Protein AF-A0A7V3CT34-F1 (afdb_monomer)

Mean predicted aligned error: 11.72 Å

pLDDT: mean 72.94, std 8.12, range [48.59, 88.38]

Structure (mmCIF, N/CA/C/O backbone):
data_AF-A0A7V3CT34-F1
#
_entry.id   AF-A0A7V3CT34-F1
#
loop_
_atom_site.group_PDB
_atom_site.id
_atom_site.type_symbol
_atom_site.label_atom_id
_atom_site.label_alt_id
_atom_site.label_comp_id
_atom_site.label_asym_id
_atom_site.label_entity_id
_atom_site.label_seq_id
_atom_site.pdbx_PDB_ins_code
_atom_site.Cartn_x
_atom_site.Cartn_y
_atom_site.Cartn_z
_atom_site.occupancy
_atom_site.B_iso_or_equiv
_atom_site.auth_seq_id
_atom_site.auth_comp_id
_atom_site.auth_asym_id
_atom_site.auth_atom_id
_atom_site.pdbx_PDB_model_num
ATOM 1 N N . MET A 1 1 ? 3.608 10.809 26.482 1.00 56.72 1 MET A N 1
ATOM 2 C CA . MET A 1 1 ? 3.878 11.108 25.055 1.00 56.72 1 MET A CA 1
ATOM 3 C C . MET A 1 1 ? 2.540 11.276 24.362 1.00 56.72 1 MET A C 1
ATOM 5 O O . MET A 1 1 ? 1.727 10.373 24.499 1.00 56.72 1 MET A O 1
ATOM 9 N N . SER A 1 2 ? 2.306 12.409 23.693 1.00 71.25 2 SER A N 1
ATOM 10 C CA . SER A 1 2 ? 1.092 12.640 22.892 1.00 71.25 2 SER A CA 1
ATOM 11 C C . SER A 1 2 ? 0.928 11.526 21.851 1.00 71.25 2 SER A C 1
ATOM 13 O O . SER A 1 2 ? 1.916 11.124 21.228 1.00 71.25 2 SER A O 1
ATOM 15 N N . ASP A 1 3 ? -0.294 11.027 21.664 1.00 79.50 3 ASP A N 1
ATOM 16 C CA . ASP A 1 3 ? -0.596 9.968 20.691 1.00 79.50 3 ASP A CA 1
ATOM 17 C C . ASP A 1 3 ? -0.201 10.369 19.263 1.00 79.50 3 ASP A C 1
ATOM 19 O O . ASP A 1 3 ? 0.247 9.530 18.481 1.00 79.50 3 ASP A O 1
ATOM 23 N N . ALA A 1 4 ? -0.223 11.672 18.961 1.00 79.88 4 ALA A N 1
ATOM 24 C CA . ALA A 1 4 ? 0.268 12.200 17.695 1.00 79.88 4 ALA A CA 1
ATOM 25 C C . ALA A 1 4 ? 1.767 11.921 17.503 1.00 79.88 4 ALA A C 1
ATOM 27 O O . ALA A 1 4 ? 2.175 11.495 16.428 1.00 79.88 4 ALA A O 1
ATOM 28 N N . PHE A 1 5 ? 2.602 12.095 18.531 1.00 84.00 5 PHE A N 1
ATOM 29 C CA . PHE A 1 5 ? 4.048 11.878 18.404 1.00 84.00 5 PHE A CA 1
ATOM 30 C C . PHE A 1 5 ? 4.393 10.399 18.178 1.00 84.00 5 PHE A C 1
ATOM 32 O O . PHE A 1 5 ? 5.251 10.083 17.355 1.00 84.00 5 PHE A O 1
ATOM 39 N N . LYS A 1 6 ? 3.670 9.481 18.837 1.00 80.81 6 LYS A N 1
ATOM 40 C CA . LYS A 1 6 ? 3.793 8.038 18.575 1.00 80.81 6 LYS A CA 1
ATOM 41 C C . LYS A 1 6 ? 3.409 7.701 17.133 1.00 80.81 6 LYS A C 1
ATOM 43 O O . LYS A 1 6 ? 4.161 6.994 16.470 1.00 80.81 6 LYS A O 1
ATOM 48 N N . ALA A 1 7 ? 2.304 8.260 16.632 1.00 83.12 7 ALA A N 1
ATOM 49 C CA . ALA A 1 7 ? 1.878 8.062 15.248 1.00 83.12 7 ALA A CA 1
ATOM 50 C C . ALA A 1 7 ? 2.935 8.546 14.240 1.00 83.12 7 ALA A C 1
ATOM 52 O O . ALA A 1 7 ? 3.233 7.831 13.288 1.00 83.12 7 ALA A O 1
ATOM 53 N N . HIS A 1 8 ? 3.560 9.707 14.475 1.00 83.75 8 HIS A N 1
ATOM 54 C CA . HIS A 1 8 ? 4.613 10.232 13.595 1.00 83.75 8 HIS A CA 1
ATOM 55 C C . HIS A 1 8 ? 5.868 9.349 13.591 1.00 83.75 8 HIS A C 1
ATOM 57 O O . HIS A 1 8 ? 6.422 9.094 12.524 1.00 83.75 8 HIS A O 1
ATOM 63 N N . ILE A 1 9 ? 6.292 8.833 14.751 1.00 88.38 9 ILE A N 1
ATOM 64 C CA . ILE A 1 9 ? 7.422 7.892 14.832 1.00 88.38 9 ILE A CA 1
ATOM 65 C C . ILE A 1 9 ? 7.106 6.595 14.084 1.00 88.38 9 ILE A C 1
ATOM 67 O O . ILE A 1 9 ? 7.933 6.122 13.305 1.00 88.38 9 ILE A O 1
ATOM 71 N N . SER A 1 10 ? 5.912 6.029 14.281 1.00 81.62 10 SER A N 1
ATOM 72 C CA . SER A 1 10 ? 5.485 4.823 13.564 1.00 81.62 10 SER A CA 1
ATOM 73 C C . SER A 1 10 ? 5.426 5.051 12.053 1.00 81.62 10 SER A C 1
ATOM 75 O O . SER A 1 10 ? 5.877 4.198 11.290 1.00 81.62 10 SER A O 1
ATOM 77 N N . LEU A 1 11 ? 4.932 6.213 11.616 1.00 83.75 11 LEU A N 1
ATOM 78 C CA . LEU A 1 11 ? 4.875 6.585 10.204 1.00 83.75 11 LEU A CA 1
ATOM 79 C C . LEU A 1 11 ? 6.279 6.726 9.600 1.00 83.75 11 LEU A C 1
ATOM 81 O O . LEU A 1 11 ? 6.540 6.228 8.506 1.00 83.75 11 LEU A O 1
ATOM 85 N N . PHE A 1 12 ? 7.197 7.364 10.329 1.00 85.19 12 PHE A N 1
ATOM 86 C CA . PHE A 1 12 ? 8.589 7.505 9.914 1.00 85.19 12 PHE A CA 1
ATOM 87 C C . PHE A 1 12 ? 9.280 6.143 9.799 1.00 85.19 12 PHE A C 1
ATOM 89 O O . PHE A 1 12 ? 9.880 5.845 8.768 1.00 85.19 12 PHE A O 1
ATOM 96 N N . ALA A 1 13 ? 9.132 5.280 10.808 1.00 86.88 13 ALA A N 1
ATOM 97 C CA . ALA A 1 13 ? 9.681 3.927 10.786 1.00 86.88 13 ALA A CA 1
ATOM 98 C C . ALA A 1 13 ? 9.137 3.108 9.603 1.00 86.88 13 ALA A C 1
ATOM 100 O O . ALA A 1 13 ? 9.911 2.462 8.897 1.00 86.88 13 ALA A O 1
ATOM 101 N N . ALA A 1 14 ? 7.829 3.189 9.332 1.00 82.44 14 ALA A N 1
ATOM 102 C CA . ALA A 1 14 ? 7.221 2.542 8.173 1.00 82.44 14 ALA A CA 1
ATOM 103 C C . ALA A 1 14 ? 7.835 3.039 6.855 1.00 82.44 14 ALA A C 1
ATOM 105 O O . ALA A 1 14 ? 8.159 2.229 5.987 1.00 82.44 14 ALA A O 1
ATOM 106 N N . GLN A 1 15 ? 8.066 4.348 6.718 1.00 81.38 15 GLN A N 1
ATOM 107 C CA . GLN A 1 15 ? 8.681 4.903 5.511 1.00 81.38 15 GLN A CA 1
ATOM 108 C C . GLN A 1 15 ? 10.153 4.535 5.346 1.00 81.38 15 GLN A C 1
ATOM 110 O O . GLN A 1 15 ? 10.583 4.283 4.221 1.00 81.38 15 GLN A O 1
ATOM 115 N N . VAL A 1 16 ? 10.915 4.425 6.435 1.00 82.75 16 VAL A N 1
ATOM 116 C CA . VAL A 1 16 ? 12.289 3.904 6.385 1.00 82.75 16 VAL A CA 1
ATOM 117 C C . VAL A 1 16 ? 12.293 2.452 5.904 1.00 82.75 16 VAL A C 1
ATOM 119 O O . VAL A 1 16 ? 13.061 2.106 5.006 1.00 82.75 16 VAL A O 1
ATOM 122 N N . ILE A 1 17 ? 11.394 1.615 6.433 1.00 80.94 17 ILE A N 1
ATOM 123 C CA . ILE A 1 17 ? 11.242 0.220 5.994 1.00 80.94 17 ILE A CA 1
ATOM 124 C C . ILE A 1 17 ? 10.877 0.162 4.506 1.00 80.94 17 ILE A C 1
ATOM 126 O O . ILE A 1 17 ? 11.477 -0.616 3.764 1.00 80.94 17 ILE A O 1
ATOM 130 N N . TYR A 1 18 ? 9.948 1.004 4.043 1.00 74.06 18 TYR A N 1
ATOM 131 C CA . TYR A 1 18 ? 9.598 1.078 2.624 1.00 74.06 18 TYR A CA 1
ATOM 132 C C . TY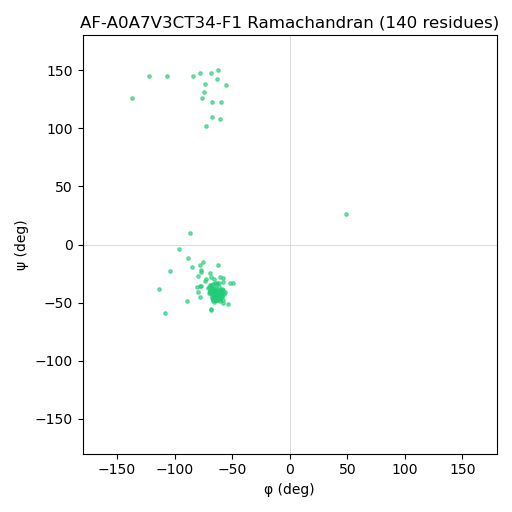R A 1 18 ? 10.779 1.508 1.750 1.00 74.06 18 TYR A C 1
ATOM 134 O O . TYR A 1 18 ? 11.033 0.873 0.727 1.00 74.06 18 TYR A O 1
ATOM 142 N N . ALA A 1 19 ? 11.532 2.537 2.142 1.00 70.94 19 ALA A N 1
ATOM 143 C CA . ALA A 1 19 ? 12.693 3.006 1.386 1.00 70.94 19 ALA A CA 1
ATOM 144 C C . ALA A 1 19 ? 13.772 1.916 1.255 1.00 70.94 19 ALA A C 1
ATOM 146 O O . ALA A 1 19 ? 14.263 1.655 0.153 1.00 70.94 19 ALA A O 1
ATOM 147 N N . LEU A 1 20 ? 14.080 1.222 2.358 1.00 77.25 20 LEU A N 1
ATOM 148 C CA . LEU A 1 20 ? 14.992 0.075 2.362 1.00 77.25 20 LEU A CA 1
ATOM 149 C C . LEU A 1 20 ? 14.473 -1.048 1.462 1.00 77.25 20 LEU A C 1
ATOM 151 O O . LEU A 1 20 ? 15.223 -1.605 0.664 1.00 77.25 20 LEU A O 1
ATOM 155 N N . ASN A 1 21 ? 13.175 -1.345 1.541 1.00 73.81 21 ASN A N 1
ATOM 156 C CA . ASN A 1 21 ? 12.536 -2.373 0.733 1.00 73.81 21 ASN A CA 1
ATOM 157 C C . ASN A 1 21 ? 12.639 -2.085 -0.772 1.00 73.81 21 ASN A C 1
ATOM 159 O O . ASN A 1 21 ? 12.918 -3.009 -1.533 1.00 73.81 21 ASN A O 1
ATOM 163 N N . TYR A 1 22 ? 12.465 -0.830 -1.201 1.00 66.69 22 TYR A N 1
ATOM 164 C CA . TYR A 1 22 ? 12.654 -0.432 -2.600 1.00 66.69 22 TYR A CA 1
ATOM 165 C C . TYR A 1 22 ? 14.103 -0.597 -3.061 1.00 66.69 22 TYR A C 1
ATOM 167 O O . TYR A 1 22 ? 14.327 -1.102 -4.160 1.00 66.69 22 TYR A O 1
ATOM 175 N N . SER A 1 23 ? 15.079 -0.205 -2.237 1.00 67.44 23 SER A N 1
ATOM 176 C CA . SER A 1 23 ? 16.499 -0.323 -2.590 1.00 67.44 23 SER A CA 1
ATOM 177 C C . SER A 1 23 ? 16.932 -1.791 -2.691 1.00 67.44 23 SER A C 1
ATOM 179 O O . SER A 1 23 ? 17.476 -2.204 -3.708 1.00 67.44 23 SER A O 1
ATOM 181 N N . ILE A 1 24 ? 16.574 -2.609 -1.695 1.00 69.81 24 ILE A N 1
ATOM 182 C CA . ILE A 1 24 ? 16.880 -4.047 -1.660 1.00 69.81 24 ILE A CA 1
ATOM 183 C C . ILE A 1 24 ? 16.172 -4.793 -2.800 1.00 69.81 24 ILE A C 1
ATOM 185 O O . ILE A 1 24 ? 16.769 -5.639 -3.461 1.00 69.81 24 ILE A O 1
ATOM 189 N N . ALA A 1 25 ? 14.899 -4.480 -3.069 1.00 65.56 25 ALA A N 1
ATOM 190 C CA . ALA A 1 25 ? 14.160 -5.102 -4.169 1.00 65.56 25 ALA A CA 1
ATOM 191 C C . ALA A 1 25 ? 14.751 -4.755 -5.542 1.00 65.56 25 ALA A C 1
ATOM 193 O O . ALA A 1 25 ? 14.701 -5.589 -6.446 1.00 65.56 25 ALA A O 1
ATOM 194 N N . LYS A 1 26 ? 15.303 -3.543 -5.690 1.00 63.12 26 LYS A N 1
ATOM 195 C CA . LYS A 1 26 ? 15.972 -3.103 -6.915 1.00 63.12 26 LYS A CA 1
ATOM 196 C C . LYS A 1 26 ? 17.291 -3.845 -7.142 1.00 63.12 26 LYS A C 1
ATOM 198 O O . LYS A 1 26 ? 17.542 -4.226 -8.276 1.00 63.12 26 LYS A O 1
ATOM 203 N N . ASP A 1 27 ? 18.071 -4.098 -6.094 1.00 64.31 27 ASP A N 1
ATOM 204 C CA . ASP A 1 27 ? 19.331 -4.853 -6.205 1.00 64.31 27 ASP A CA 1
ATOM 205 C C . ASP A 1 27 ? 19.099 -6.359 -6.436 1.00 64.31 27 ASP A C 1
ATO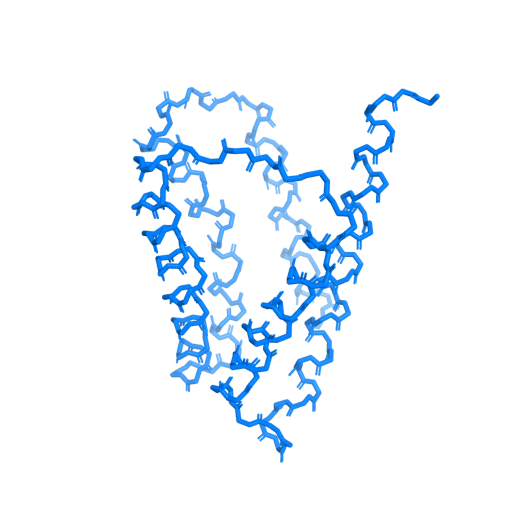M 207 O O . ASP A 1 27 ? 19.887 -7.024 -7.105 1.00 64.31 27 ASP A O 1
ATOM 211 N N . LEU A 1 28 ? 17.990 -6.910 -5.927 1.00 61.78 28 LEU A N 1
ATOM 212 C CA . LEU A 1 28 ? 17.634 -8.328 -6.092 1.00 61.78 28 LEU A CA 1
ATOM 213 C C . LEU A 1 28 ? 17.055 -8.676 -7.479 1.00 61.78 28 LEU A C 1
ATOM 215 O O . LEU A 1 28 ? 17.092 -9.846 -7.879 1.00 61.78 28 LEU A O 1
ATOM 219 N N . MET A 1 29 ? 16.514 -7.701 -8.219 1.00 58.03 29 MET A N 1
ATOM 220 C CA . MET A 1 29 ? 15.939 -7.908 -9.557 1.00 58.03 29 MET A CA 1
ATOM 221 C C . MET A 1 29 ? 16.831 -7.341 -10.676 1.00 58.03 29 MET A C 1
ATOM 223 O O . MET A 1 29 ? 17.393 -6.265 -10.519 1.00 58.03 29 MET A O 1
ATOM 227 N N . PRO A 1 30 ? 16.902 -7.978 -11.863 1.00 53.75 30 PRO A N 1
ATOM 228 C CA . PRO A 1 30 ? 16.269 -9.242 -12.249 1.00 53.75 30 PRO A CA 1
ATOM 229 C C . PRO A 1 30 ? 17.196 -10.459 -12.097 1.00 53.75 30 PRO A C 1
ATOM 231 O O . PRO A 1 30 ? 16.774 -11.578 -12.365 1.00 53.75 30 PRO A O 1
ATOM 234 N N . PHE A 1 31 ? 18.459 -10.256 -11.719 1.00 55.97 31 PHE A N 1
ATOM 235 C CA . PHE A 1 31 ? 19.489 -11.284 -11.869 1.00 55.97 31 PHE A CA 1
ATOM 236 C C . PHE A 1 31 ? 19.433 -12.393 -10.809 1.00 55.97 31 PHE A C 1
ATOM 238 O O . PHE A 1 31 ? 19.950 -13.473 -11.067 1.00 55.97 31 PHE A O 1
ATOM 245 N N . HIS A 1 32 ? 18.849 -12.142 -9.627 1.00 57.22 32 HIS A N 1
ATOM 246 C CA . HIS A 1 32 ? 18.907 -13.082 -8.494 1.00 57.22 32 HIS A CA 1
ATOM 247 C C . HIS A 1 32 ? 17.535 -13.671 -8.133 1.00 57.22 32 HIS A C 1
ATOM 249 O O . HIS A 1 32 ? 17.444 -14.854 -7.813 1.00 57.22 32 HIS A O 1
ATOM 255 N N . ILE A 1 33 ? 16.454 -12.880 -8.197 1.00 62.81 33 ILE A N 1
ATOM 256 C CA . ILE A 1 33 ? 15.091 -13.338 -7.885 1.00 62.81 33 ILE A CA 1
ATOM 257 C C . ILE A 1 33 ? 14.110 -12.788 -8.924 1.00 62.81 33 ILE A C 1
ATOM 259 O O . ILE A 1 33 ? 14.019 -11.581 -9.146 1.00 62.81 33 ILE A O 1
ATOM 263 N N . GLY A 1 34 ? 13.339 -13.683 -9.550 1.00 66.81 34 GLY A N 1
ATOM 264 C CA . GLY A 1 34 ? 12.295 -13.297 -10.495 1.00 66.81 34 GLY A CA 1
ATOM 265 C C . GLY A 1 34 ? 11.196 -12.454 -9.826 1.00 66.81 34 GLY A C 1
ATOM 266 O O . GLY A 1 34 ? 10.887 -12.665 -8.652 1.00 66.81 34 GLY A O 1
ATOM 267 N N . PRO A 1 35 ? 10.526 -11.543 -10.551 1.00 63.88 35 PRO A N 1
ATOM 268 C CA . PRO A 1 35 ? 9.567 -10.626 -9.941 1.00 63.88 35 PRO A CA 1
ATOM 269 C C . PRO A 1 35 ? 8.427 -11.325 -9.182 1.00 63.88 35 PRO A C 1
ATOM 271 O O . PRO A 1 35 ? 8.112 -10.976 -8.046 1.00 63.88 35 PRO A O 1
ATOM 274 N N . LEU A 1 36 ? 7.867 -12.391 -9.759 1.00 66.50 36 LEU A N 1
ATOM 275 C CA . LEU A 1 36 ? 6.834 -13.204 -9.106 1.00 66.50 36 LEU A CA 1
ATOM 276 C C . LEU A 1 36 ? 7.343 -13.914 -7.842 1.00 66.50 36 LEU A C 1
ATOM 278 O O . LEU A 1 36 ? 6.595 -14.033 -6.874 1.00 66.50 36 LEU A O 1
ATOM 282 N N . ALA A 1 37 ? 8.611 -14.333 -7.818 1.00 71.12 37 ALA A N 1
ATOM 283 C CA . ALA A 1 37 ? 9.210 -14.953 -6.640 1.00 71.12 37 ALA A CA 1
ATOM 284 C C . ALA A 1 37 ? 9.373 -13.939 -5.494 1.00 71.12 37 ALA A C 1
ATOM 286 O O . ALA A 1 37 ? 9.132 -14.288 -4.340 1.00 71.12 37 ALA A O 1
ATOM 287 N N . LEU A 1 38 ? 9.667 -12.667 -5.795 1.00 72.12 38 LEU A N 1
ATOM 288 C CA . LEU A 1 38 ? 9.699 -11.612 -4.777 1.00 72.12 38 LEU A CA 1
ATOM 289 C C . LEU A 1 38 ? 8.301 -11.320 -4.205 1.00 72.12 38 LEU A C 1
ATOM 291 O O . LEU A 1 38 ? 8.159 -11.132 -2.997 1.00 72.12 38 LEU A O 1
ATOM 295 N N . VAL A 1 39 ? 7.259 -11.305 -5.046 1.00 72.44 39 VAL A N 1
ATOM 296 C CA . VAL A 1 39 ? 5.865 -11.174 -4.574 1.00 72.44 39 VAL A CA 1
ATOM 297 C C . VAL A 1 39 ? 5.504 -12.331 -3.657 1.00 72.44 39 VAL A C 1
ATOM 299 O O . VAL A 1 39 ? 4.969 -12.106 -2.574 1.00 72.44 39 VAL A O 1
ATOM 302 N N . TYR A 1 40 ? 5.835 -13.554 -4.071 1.00 77.56 40 TYR A N 1
ATOM 303 C CA . TYR A 1 40 ? 5.556 -14.751 -3.294 1.00 77.56 40 TYR A CA 1
ATOM 304 C C . TYR A 1 40 ? 6.257 -14.712 -1.933 1.00 77.56 40 TYR A C 1
ATOM 306 O O . TYR A 1 40 ? 5.605 -14.930 -0.916 1.00 77.56 40 TYR A O 1
ATOM 314 N N . LEU A 1 41 ? 7.544 -14.339 -1.901 1.00 78.56 41 LEU A N 1
ATOM 315 C CA . LEU A 1 41 ? 8.325 -14.177 -0.670 1.00 78.56 41 LEU A CA 1
ATOM 316 C C . LEU A 1 41 ? 7.717 -13.122 0.268 1.00 78.56 41 LEU A C 1
ATOM 318 O O . LEU A 1 41 ? 7.693 -13.311 1.482 1.00 78.56 41 LEU A O 1
ATOM 322 N N . ARG A 1 42 ? 7.199 -12.013 -0.277 1.00 77.44 42 ARG A N 1
ATOM 323 C CA . ARG A 1 42 ? 6.528 -10.981 0.530 1.00 77.44 42 ARG A CA 1
ATOM 324 C C . ARG A 1 42 ? 5.218 -11.476 1.127 1.00 77.44 42 ARG A C 1
ATOM 326 O O . ARG A 1 42 ? 4.977 -11.234 2.304 1.00 77.44 42 ARG A O 1
ATOM 333 N N . ILE A 1 43 ? 4.378 -12.145 0.336 1.00 79.94 43 ILE A N 1
ATOM 334 C CA . ILE A 1 43 ? 3.075 -12.639 0.806 1.00 79.94 43 ILE A CA 1
ATOM 335 C C . ILE A 1 43 ? 3.276 -13.739 1.855 1.00 79.94 43 ILE A C 1
ATOM 337 O O . ILE A 1 43 ? 2.636 -13.702 2.905 1.00 79.94 43 ILE A O 1
ATOM 341 N N . SER A 1 44 ? 4.194 -14.679 1.615 1.00 82.62 44 SER A N 1
ATOM 342 C CA . SER A 1 44 ? 4.495 -15.757 2.561 1.00 82.62 44 SER A CA 1
ATOM 343 C C . SER A 1 44 ? 5.189 -15.244 3.824 1.00 82.62 44 SER A C 1
ATOM 345 O O . SER A 1 44 ? 4.810 -15.632 4.927 1.00 82.62 44 SER A O 1
ATOM 347 N N . GLY A 1 45 ? 6.139 -14.313 3.688 1.00 84.12 45 GLY A N 1
ATOM 348 C CA . GLY A 1 45 ? 6.808 -13.665 4.815 1.00 84.12 45 GLY A CA 1
ATOM 349 C C . GLY A 1 45 ? 5.845 -12.849 5.677 1.00 84.12 45 GLY A C 1
ATOM 350 O O . GLY A 1 45 ? 5.868 -12.971 6.900 1.00 84.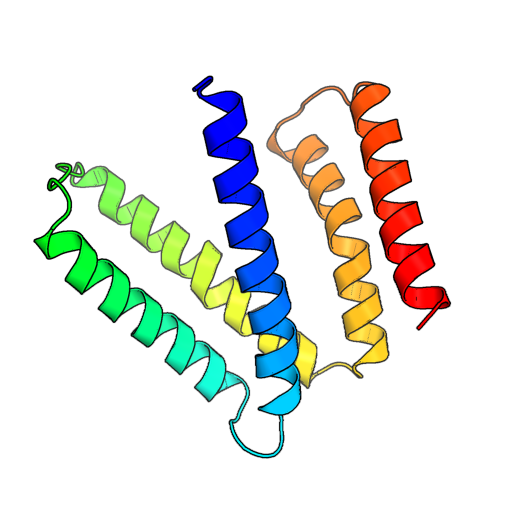12 45 GLY A O 1
ATOM 351 N N . ALA A 1 46 ? 4.944 -12.078 5.057 1.00 82.00 46 ALA A N 1
ATOM 352 C CA . ALA A 1 46 ? 3.887 -11.373 5.777 1.00 82.00 46 ALA A CA 1
ATOM 353 C C . ALA A 1 46 ? 2.955 -12.359 6.493 1.00 82.00 46 ALA A C 1
ATOM 355 O O . ALA A 1 46 ? 2.663 -12.165 7.669 1.00 82.00 46 ALA A O 1
ATOM 356 N N . CYS A 1 47 ? 2.537 -13.439 5.826 1.00 84.38 47 CYS A N 1
ATOM 357 C CA . CYS A 1 47 ? 1.701 -14.475 6.431 1.00 84.38 47 CYS A CA 1
ATOM 358 C C . CYS A 1 47 ? 2.365 -15.091 7.672 1.00 84.38 47 CYS A C 1
ATOM 360 O O . CYS A 1 47 ? 1.734 -15.143 8.723 1.00 84.38 47 CYS A O 1
ATOM 362 N N . LEU A 1 48 ? 3.645 -15.468 7.587 1.00 86.25 48 LEU A N 1
ATOM 363 C CA . LEU A 1 48 ? 4.405 -16.005 8.721 1.00 86.25 48 LEU A CA 1
ATOM 364 C C . LEU A 1 48 ? 4.532 -14.997 9.866 1.00 86.25 48 LEU A C 1
ATOM 366 O O . LEU A 1 48 ? 4.279 -15.347 11.016 1.00 86.25 48 LEU A O 1
ATOM 370 N N . LEU A 1 49 ? 4.886 -13.745 9.565 1.00 84.25 49 LEU A N 1
ATOM 371 C CA . LEU A 1 49 ? 5.015 -12.697 10.579 1.00 84.25 49 LEU A CA 1
ATOM 372 C C . LEU A 1 49 ? 3.686 -12.423 11.284 1.00 84.25 49 LEU A C 1
ATOM 374 O O . LEU A 1 49 ? 3.658 -12.374 12.510 1.00 84.25 49 LEU A O 1
ATOM 378 N N . PHE A 1 50 ? 2.588 -12.284 10.535 1.00 82.19 50 PHE A N 1
ATOM 379 C CA . PHE A 1 50 ? 1.258 -12.080 11.112 1.00 82.19 50 PHE A CA 1
ATOM 380 C C . PHE A 1 50 ? 0.767 -13.305 11.883 1.00 82.19 50 PHE A C 1
ATOM 382 O O . PHE A 1 50 ? 0.118 -13.142 12.914 1.00 82.19 50 PHE A O 1
ATOM 389 N N . TRP A 1 51 ? 1.108 -14.518 11.444 1.00 83.56 51 TRP A N 1
ATOM 390 C CA . TRP A 1 51 ? 0.804 -15.739 12.187 1.00 83.56 51 TRP A CA 1
ATOM 391 C C . TRP A 1 51 ? 1.539 -15.762 13.527 1.00 83.56 51 TRP A C 1
ATOM 393 O O . TRP A 1 51 ? 0.917 -15.996 14.561 1.00 83.56 51 TRP A O 1
ATOM 403 N N . ILE A 1 52 ? 2.843 -15.471 13.533 1.00 84.81 52 ILE A N 1
ATOM 404 C CA . ILE A 1 52 ? 3.641 -15.392 14.763 1.00 84.81 52 ILE A CA 1
ATOM 405 C C . ILE A 1 52 ? 3.093 -14.285 15.665 1.00 84.81 52 ILE A C 1
ATOM 407 O O . ILE A 1 52 ? 2.860 -14.527 16.846 1.00 84.81 52 ILE A O 1
ATOM 411 N N . LEU A 1 53 ? 2.810 -13.095 15.121 1.00 83.81 53 LEU A N 1
ATOM 412 C CA . LEU A 1 53 ? 2.205 -12.007 15.890 1.00 83.81 53 LEU A CA 1
ATOM 413 C C . LEU A 1 53 ? 0.855 -12.410 16.479 1.00 83.81 53 LEU A C 1
ATOM 415 O O . LEU A 1 53 ? 0.577 -12.052 17.616 1.00 83.81 53 LEU A O 1
ATOM 419 N N . SER A 1 54 ? 0.039 -13.181 15.758 1.00 80.75 54 SER A N 1
ATOM 420 C CA . SER A 1 54 ? -1.251 -13.672 16.253 1.00 80.75 54 SER A CA 1
ATOM 421 C C . SER A 1 54 ? -1.129 -14.578 17.484 1.00 80.75 54 SER A C 1
ATOM 423 O O . SER A 1 54 ? -2.137 -14.784 18.162 1.00 80.75 54 SER A O 1
ATOM 425 N N . LEU A 1 55 ? 0.053 -15.127 17.782 1.00 80.25 55 LEU A N 1
ATOM 426 C CA . LEU A 1 55 ? 0.297 -15.894 19.008 1.00 80.25 55 LEU A CA 1
ATOM 427 C C . LEU A 1 55 ? 0.528 -14.989 20.228 1.00 80.25 55 LEU A C 1
ATO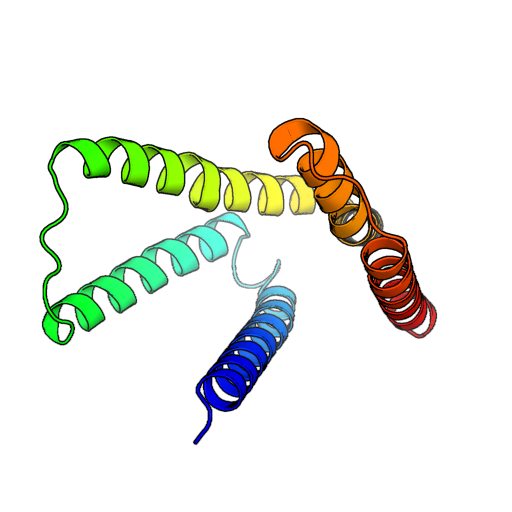M 429 O O . LEU A 1 55 ? 0.241 -15.399 21.349 1.00 80.25 55 LEU A O 1
ATOM 433 N N . PHE A 1 56 ? 1.023 -13.766 20.015 1.00 80.88 56 PHE A N 1
ATOM 434 C CA . PHE A 1 56 ? 1.325 -12.791 21.073 1.00 80.88 56 PHE A CA 1
ATOM 435 C C . PHE A 1 56 ? 0.286 -11.665 21.170 1.00 80.88 56 PHE A C 1
ATOM 437 O O . PHE A 1 56 ? 0.153 -11.024 22.212 1.00 80.88 56 PHE A O 1
ATOM 444 N N . ALA A 1 57 ? -0.451 -11.407 20.091 1.00 74.12 57 ALA A N 1
ATOM 445 C CA . ALA A 1 57 ? -1.484 -10.390 20.019 1.00 74.12 57 ALA A CA 1
ATOM 446 C C . ALA A 1 57 ? -2.813 -10.917 20.572 1.00 74.12 57 ALA A C 1
ATOM 448 O O . ALA A 1 57 ? -3.179 -12.081 20.397 1.00 74.12 57 ALA A O 1
ATOM 449 N N . ARG A 1 58 ? -3.567 -10.030 21.229 1.00 64.06 58 ARG A N 1
ATOM 450 C CA . ARG A 1 58 ? -4.909 -10.341 21.726 1.00 64.06 58 ARG A CA 1
ATOM 451 C C . ARG A 1 58 ? -5.783 -10.725 20.530 1.00 64.06 58 ARG A C 1
ATOM 453 O O . ARG A 1 58 ? -5.908 -9.939 19.595 1.00 64.06 58 ARG A O 1
ATOM 460 N N . LYS A 1 59 ? -6.370 -11.926 20.551 1.00 60.78 59 LYS A N 1
ATOM 461 C CA . LYS A 1 59 ? -7.337 -12.348 19.531 1.00 60.78 59 LYS A CA 1
ATOM 462 C C . LYS A 1 59 ? -8.520 -11.388 19.559 1.00 60.78 59 LYS A C 1
ATOM 464 O O . LYS A 1 59 ? -9.320 -11.432 20.491 1.00 60.78 59 LYS A O 1
ATOM 469 N N . GLU A 1 60 ? -8.625 -10.541 18.546 1.00 65.50 60 GLU A N 1
ATOM 470 C CA . GLU A 1 60 ? -9.877 -9.857 18.265 1.00 65.50 60 GLU A CA 1
ATOM 471 C C . GLU A 1 60 ? -10.823 -10.851 17.595 1.00 65.50 60 GLU A C 1
ATOM 473 O O . GLU A 1 60 ? -10.461 -11.530 16.630 1.00 65.50 60 GLU A O 1
ATOM 478 N N . SER A 1 61 ? -12.023 -10.994 18.154 1.00 60.78 61 SER A N 1
ATOM 479 C CA . SER A 1 61 ? -13.073 -11.809 17.557 1.00 60.78 61 SER A CA 1
ATOM 480 C C . SER A 1 61 ? -13.614 -11.077 16.335 1.00 60.78 61 SER A C 1
ATOM 482 O O . SER A 1 61 ? -14.384 -10.128 16.466 1.00 60.78 61 SER A O 1
ATOM 484 N N . LEU A 1 62 ? -13.188 -11.511 15.154 1.00 65.12 62 LEU A N 1
ATOM 485 C CA . LEU A 1 62 ? -13.764 -11.066 13.892 1.00 65.12 62 LEU A CA 1
ATOM 486 C C . LEU A 1 62 ? -15.121 -11.739 13.703 1.00 65.12 62 LEU A C 1
ATOM 488 O O . LEU A 1 62 ? -15.237 -12.958 13.853 1.00 65.12 62 LEU A O 1
ATOM 492 N N . ASP A 1 63 ? -16.134 -10.948 13.365 1.00 75.88 63 ASP A N 1
ATOM 493 C CA . ASP A 1 63 ? -17.446 -11.481 13.029 1.00 75.88 63 ASP A CA 1
ATOM 494 C C . ASP A 1 63 ? -17.374 -12.258 11.702 1.00 75.88 63 ASP A C 1
ATOM 496 O O . ASP A 1 63 ? -16.597 -11.934 10.796 1.00 75.88 63 ASP A O 1
ATOM 500 N N . VAL A 1 64 ? -18.193 -13.299 11.563 1.00 71.25 64 VAL A N 1
ATOM 501 C CA . VAL A 1 64 ? -18.154 -14.226 10.417 1.00 71.25 64 VAL A CA 1
ATOM 502 C C . VAL A 1 64 ? -18.421 -13.482 9.097 1.00 71.25 64 VAL A C 1
ATOM 504 O O . VAL A 1 64 ? -17.905 -13.853 8.041 1.00 71.25 64 VAL A O 1
ATOM 507 N N . GLY A 1 65 ? -19.172 -12.376 9.161 1.00 71.69 65 GLY A N 1
ATOM 508 C CA . GLY A 1 65 ? -19.432 -11.483 8.030 1.00 71.69 65 GLY A CA 1
ATOM 509 C C . GLY A 1 65 ? -18.215 -10.682 7.544 1.00 71.69 65 GLY A C 1
ATOM 510 O O . GLY A 1 65 ? -18.154 -10.321 6.363 1.00 71.69 65 GLY A O 1
ATOM 511 N N . ASP A 1 66 ? -17.218 -10.442 8.397 1.00 76.81 66 ASP A N 1
ATOM 512 C CA . ASP A 1 66 ? -16.033 -9.657 8.039 1.00 76.81 66 ASP A CA 1
ATOM 513 C C . ASP A 1 66 ? -14.954 -10.493 7.346 1.00 76.81 66 ASP A C 1
ATOM 515 O O . ASP A 1 66 ? -14.177 -9.950 6.557 1.00 76.81 66 ASP A O 1
ATOM 519 N N . PHE A 1 67 ? -14.985 -11.822 7.489 1.00 79.56 67 PHE A N 1
ATOM 520 C CA . PHE A 1 67 ? -14.101 -12.722 6.740 1.00 79.56 67 PHE A CA 1
ATOM 521 C C . PHE A 1 67 ? -14.248 -12.561 5.225 1.00 79.56 67 PHE A C 1
ATOM 523 O O . PHE A 1 67 ? -13.251 -12.551 4.500 1.00 79.56 67 PHE A O 1
ATOM 530 N N . LYS A 1 68 ? -15.476 -12.365 4.725 1.00 82.56 68 LYS A N 1
ATOM 531 C CA . LYS A 1 68 ? -15.709 -12.142 3.289 1.00 82.56 68 LYS A CA 1
ATOM 532 C C . LYS A 1 68 ? -15.098 -10.819 2.821 1.00 82.56 68 LYS A C 1
ATOM 534 O O . LYS A 1 68 ? -14.488 -10.772 1.755 1.00 82.56 68 LYS A O 1
ATOM 539 N N . LYS A 1 69 ? -15.224 -9.752 3.618 1.00 81.25 69 LYS A N 1
ATOM 540 C CA . LYS A 1 69 ? -14.623 -8.445 3.306 1.00 81.25 69 LYS A CA 1
ATOM 541 C C . LYS A 1 69 ? -13.097 -8.513 3.359 1.00 81.25 69 LYS A C 1
ATOM 543 O O . LYS A 1 69 ? -12.447 -8.008 2.450 1.00 81.25 69 LYS A O 1
ATOM 548 N N . MET A 1 70 ? -12.531 -9.189 4.361 1.00 81.00 70 MET A N 1
ATOM 549 C CA . MET A 1 70 ? -11.088 -9.418 4.467 1.00 81.00 70 MET A CA 1
ATOM 550 C C . MET A 1 70 ? -10.548 -10.215 3.281 1.00 81.00 70 MET A C 1
ATOM 552 O O . MET A 1 70 ? -9.510 -9.850 2.739 1.00 81.00 70 MET A O 1
ATOM 556 N N . ALA A 1 71 ? -11.262 -11.249 2.826 1.00 82.38 71 ALA A N 1
ATOM 557 C CA . ALA A 1 71 ? -10.871 -12.010 1.643 1.00 82.38 71 ALA A CA 1
ATOM 558 C C . ALA A 1 71 ? -10.856 -11.132 0.380 1.00 82.38 71 ALA A C 1
ATOM 560 O O . ALA A 1 71 ? -9.885 -11.152 -0.375 1.00 82.38 71 ALA A O 1
ATOM 561 N N . ILE A 1 72 ? -11.888 -10.303 0.179 1.00 84.44 72 ILE A N 1
ATOM 562 C CA . ILE A 1 72 ? -11.944 -9.355 -0.945 1.00 84.44 72 ILE A CA 1
ATOM 563 C C . ILE A 1 72 ? -10.787 -8.346 -0.859 1.00 84.44 72 ILE A C 1
ATOM 565 O O . ILE A 1 72 ? -10.107 -8.112 -1.857 1.00 84.44 72 ILE A O 1
ATOM 569 N N . LEU A 1 73 ? -10.516 -7.790 0.325 1.00 82.31 73 LEU A N 1
ATOM 570 C CA . LEU A 1 73 ? -9.407 -6.855 0.544 1.00 82.31 73 LEU A CA 1
ATOM 571 C C . LEU A 1 73 ? -8.038 -7.509 0.322 1.00 82.31 73 LEU A C 1
ATOM 573 O O . LEU A 1 73 ? -7.161 -6.888 -0.271 1.00 82.31 73 LEU A O 1
ATOM 577 N N . ALA A 1 74 ? -7.849 -8.760 0.736 1.00 79.81 74 ALA A N 1
ATOM 578 C CA . ALA A 1 74 ? -6.607 -9.491 0.506 1.00 79.81 74 ALA A CA 1
ATOM 579 C C . ALA A 1 74 ? -6.372 -9.741 -0.993 1.00 79.81 74 ALA A C 1
ATOM 581 O O . ALA A 1 74 ? -5.269 -9.517 -1.498 1.00 79.81 74 ALA A O 1
ATOM 582 N N . VAL A 1 75 ? -7.415 -10.145 -1.726 1.00 80.44 75 VAL A N 1
ATOM 583 C CA . VAL A 1 75 ? -7.320 -10.404 -3.168 1.00 80.44 75 VAL A CA 1
ATOM 584 C C . VAL A 1 75 ? -7.087 -9.107 -3.941 1.00 80.44 75 VAL A C 1
ATOM 586 O O . VAL A 1 7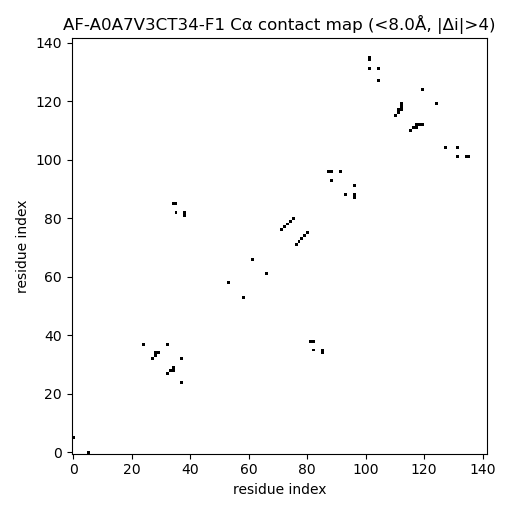5 ? -6.101 -9.001 -4.663 1.00 80.44 75 VAL A O 1
ATOM 589 N N . PHE A 1 76 ? -7.949 -8.102 -3.786 1.00 80.44 76 PHE A N 1
ATOM 590 C CA . PHE A 1 76 ? -7.862 -6.876 -4.585 1.00 80.44 76 PHE A CA 1
ATOM 591 C C . PHE A 1 76 ? -6.792 -5.904 -4.082 1.00 80.44 76 PHE A C 1
ATOM 593 O O . PHE A 1 76 ? -6.066 -5.317 -4.882 1.00 80.44 76 PHE A O 1
ATOM 600 N N . GLY A 1 77 ? -6.676 -5.743 -2.765 1.00 76.69 77 GLY A N 1
ATOM 601 C CA . GLY A 1 77 ? -5.768 -4.781 -2.147 1.00 76.69 77 GLY A CA 1
ATOM 602 C C . GLY A 1 77 ? -4.312 -5.237 -2.133 1.00 76.69 77 GLY A C 1
ATOM 603 O O . GLY A 1 77 ? -3.427 -4.407 -2.313 1.00 76.69 77 GLY A O 1
ATOM 604 N N . VAL A 1 78 ? -4.051 -6.539 -1.958 1.00 77.12 78 VAL A N 1
ATOM 605 C CA . VAL A 1 78 ? -2.678 -7.063 -1.842 1.00 77.12 78 VAL A CA 1
ATOM 606 C C . VAL A 1 78 ? -2.271 -7.854 -3.080 1.00 77.12 78 VAL A C 1
ATOM 608 O O . VAL A 1 78 ? -1.298 -7.491 -3.737 1.00 77.12 78 VAL A O 1
ATOM 611 N N . PHE A 1 79 ? -2.999 -8.920 -3.425 1.00 76.25 79 PHE A N 1
ATOM 612 C CA . PHE A 1 79 ? -2.577 -9.835 -4.490 1.00 76.25 79 PHE A CA 1
ATOM 613 C C . PHE A 1 79 ? -2.633 -9.186 -5.879 1.00 76.25 79 PHE A C 1
ATOM 615 O O . PHE A 1 79 ? -1.613 -9.111 -6.562 1.00 76.25 79 PHE A O 1
ATOM 622 N N . VAL A 1 80 ? -3.794 -8.664 -6.282 1.00 80.19 80 VAL A N 1
ATOM 623 C CA . VAL A 1 80 ? -3.979 -8.000 -7.584 1.00 80.19 80 VAL A CA 1
ATOM 624 C C . VAL A 1 80 ? -3.076 -6.773 -7.697 1.00 80.19 80 VAL A C 1
ATOM 626 O O . VAL A 1 80 ? -2.435 -6.588 -8.729 1.00 80.19 80 VAL A O 1
ATOM 629 N N . ASN A 1 81 ? -2.964 -5.978 -6.627 1.00 80.62 81 ASN A N 1
ATOM 630 C CA . ASN A 1 81 ? -2.072 -4.821 -6.593 1.00 80.62 81 ASN A CA 1
ATOM 631 C C . ASN A 1 81 ? -0.611 -5.218 -6.861 1.00 80.62 81 ASN A C 1
ATOM 633 O O . ASN A 1 81 ? 0.013 -4.671 -7.768 1.00 80.62 81 ASN A O 1
ATOM 637 N N . GLN A 1 82 ? -0.093 -6.221 -6.145 1.00 72.44 82 GLN A N 1
ATOM 638 C CA . GLN A 1 82 ? 1.281 -6.685 -6.332 1.00 72.44 82 GLN A CA 1
ATOM 639 C C . GLN A 1 82 ? 1.513 -7.322 -7.701 1.00 72.44 82 GLN A C 1
ATOM 641 O O . GLN A 1 82 ? 2.550 -7.075 -8.316 1.00 72.44 82 GLN A O 1
ATOM 646 N N . VAL A 1 83 ? 0.563 -8.117 -8.201 1.00 72.44 83 VAL A N 1
ATOM 647 C CA . VAL A 1 83 ? 0.672 -8.740 -9.527 1.00 72.44 83 VAL A CA 1
ATOM 648 C C . VAL A 1 83 ? 0.689 -7.675 -10.619 1.00 72.44 83 VAL A C 1
ATOM 650 O O . VAL A 1 83 ? 1.579 -7.710 -11.466 1.00 72.44 83 VAL A O 1
ATOM 653 N N . PHE A 1 84 ? -0.221 -6.697 -10.591 1.00 74.62 84 PHE A N 1
ATOM 654 C CA . PHE A 1 84 ? -0.231 -5.612 -11.574 1.00 74.62 84 PHE A CA 1
ATOM 655 C C . PHE A 1 84 ? 0.988 -4.703 -11.468 1.00 74.62 84 PHE A C 1
ATOM 657 O O . PHE A 1 84 ? 1.523 -4.314 -12.502 1.00 74.62 84 PHE A O 1
ATOM 664 N N . PHE A 1 85 ? 1.478 -4.412 -10.262 1.00 69.56 85 PHE A N 1
ATOM 665 C CA . PHE A 1 85 ? 2.696 -3.622 -10.082 1.00 69.56 85 PHE A CA 1
ATOM 666 C C . PHE A 1 85 ? 3.902 -4.302 -10.737 1.00 69.56 85 PHE A C 1
ATOM 668 O O . PHE A 1 85 ? 4.624 -3.706 -11.532 1.00 69.56 85 PHE A O 1
ATOM 675 N N . ILE A 1 86 ? 4.075 -5.591 -10.465 1.00 67.12 86 ILE A N 1
ATOM 676 C CA . ILE A 1 86 ? 5.186 -6.392 -10.977 1.00 67.12 86 ILE A CA 1
ATOM 677 C C . ILE A 1 86 ? 5.064 -6.642 -12.482 1.00 67.12 86 ILE A C 1
ATOM 679 O O . ILE A 1 86 ? 6.052 -6.573 -13.212 1.00 67.12 86 ILE A O 1
ATOM 683 N N . TYR A 1 87 ? 3.856 -6.933 -12.959 1.00 68.50 87 TYR A N 1
ATOM 684 C CA . TYR A 1 87 ? 3.594 -7.163 -14.374 1.00 68.50 87 TYR A CA 1
ATOM 685 C C . TYR A 1 87 ? 3.732 -5.871 -15.186 1.00 68.50 87 TYR A C 1
ATOM 687 O O . TYR A 1 87 ? 4.346 -5.884 -16.250 1.00 68.50 87 TYR A O 1
ATOM 695 N N . GLY A 1 88 ? 3.257 -4.743 -14.650 1.00 64.50 88 GLY A N 1
ATOM 696 C CA . GLY A 1 88 ? 3.466 -3.411 -15.214 1.00 64.50 88 GLY A CA 1
ATOM 697 C C . GLY A 1 88 ? 4.947 -3.041 -15.275 1.00 64.50 88 GLY A C 1
ATOM 698 O O . GLY A 1 88 ? 5.422 -2.593 -16.314 1.00 64.50 88 GLY A O 1
ATOM 699 N N . LEU A 1 89 ? 5.714 -3.335 -14.222 1.00 64.00 89 LEU A N 1
ATOM 700 C CA . LEU A 1 89 ? 7.171 -3.174 -14.234 1.00 64.00 89 LEU A CA 1
ATOM 701 C C . LEU A 1 89 ? 7.864 -4.051 -15.284 1.00 64.00 89 LEU A C 1
ATOM 703 O O . LEU A 1 89 ? 8.878 -3.640 -15.834 1.00 64.00 89 LEU A O 1
ATOM 707 N N . ARG A 1 90 ? 7.339 -5.250 -15.569 1.00 60.22 90 ARG A N 1
ATOM 708 C CA . ARG A 1 90 ? 7.910 -6.162 -16.573 1.00 60.22 90 ARG A CA 1
ATOM 709 C C . ARG A 1 90 ? 7.572 -5.758 -18.009 1.00 60.22 90 ARG A C 1
ATOM 711 O O . ARG A 1 90 ? 8.385 -5.972 -18.900 1.00 60.22 90 ARG A O 1
ATOM 718 N N . LEU A 1 91 ? 6.371 -5.227 -18.238 1.00 62.19 91 LEU A N 1
ATOM 719 C CA . LEU A 1 91 ? 5.917 -4.782 -19.560 1.00 62.19 91 LEU A CA 1
ATOM 720 C C . LEU A 1 91 ? 6.488 -3.426 -19.970 1.00 62.19 91 LEU A C 1
ATOM 722 O O . LEU A 1 91 ? 6.446 -3.083 -21.151 1.00 62.19 91 LEU A O 1
ATOM 726 N N . THR A 1 92 ? 6.995 -2.654 -19.012 1.00 61.94 92 THR A N 1
ATOM 727 C CA . THR A 1 92 ? 7.382 -1.269 -19.249 1.00 61.94 92 THR A CA 1
ATOM 728 C C . THR A 1 92 ? 8.845 -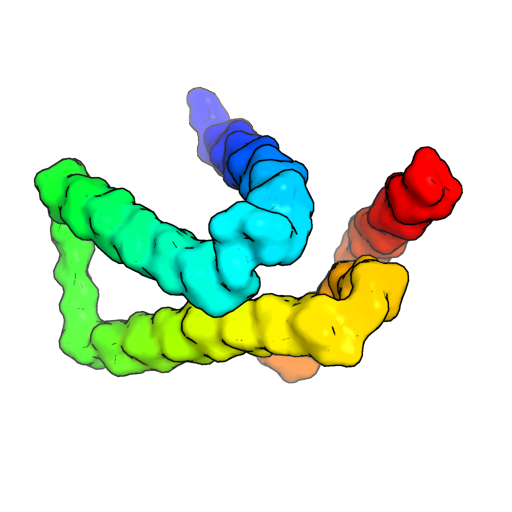1.032 -18.909 1.00 61.94 92 THR A C 1
ATOM 730 O O . THR A 1 92 ? 9.395 -1.585 -17.964 1.00 61.94 92 THR A O 1
ATOM 733 N N . ILE A 1 93 ? 9.488 -0.167 -19.686 1.00 66.06 93 ILE A N 1
ATOM 734 C CA . ILE A 1 93 ? 10.867 0.264 -19.449 1.00 66.06 93 ILE A CA 1
ATOM 735 C C . ILE A 1 93 ? 10.908 1.011 -18.098 1.00 66.06 93 ILE A C 1
ATOM 737 O O . ILE A 1 93 ? 9.967 1.761 -17.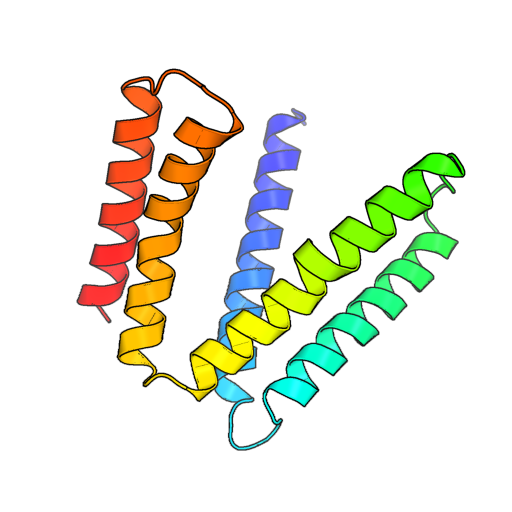816 1.00 66.06 93 ILE A O 1
ATOM 741 N N . PRO A 1 94 ? 11.959 0.874 -17.263 1.00 58.19 94 PRO A N 1
ATOM 742 C CA . PRO A 1 94 ? 12.018 1.487 -15.929 1.00 58.19 94 PRO A CA 1
ATOM 743 C C . PRO A 1 94 ? 11.675 2.984 -15.879 1.00 58.19 94 PRO A C 1
ATOM 745 O O . PRO A 1 94 ? 11.067 3.444 -14.915 1.00 58.19 94 PRO A O 1
ATOM 748 N N . ILE A 1 95 ? 12.008 3.727 -16.938 1.00 61.44 95 ILE A N 1
ATOM 749 C CA . ILE A 1 95 ? 11.662 5.146 -17.106 1.00 61.44 95 ILE A CA 1
ATOM 750 C C . ILE A 1 95 ? 10.148 5.375 -17.142 1.00 61.44 95 ILE A C 1
ATOM 752 O O . ILE A 1 95 ? 9.637 6.244 -16.441 1.00 61.44 95 ILE A O 1
ATOM 756 N N . ASN A 1 96 ? 9.406 4.557 -17.882 1.00 62.56 96 ASN A N 1
ATOM 757 C CA . ASN A 1 96 ? 7.954 4.681 -17.956 1.00 62.56 96 ASN A CA 1
ATOM 758 C C . ASN A 1 96 ? 7.302 4.270 -16.629 1.00 62.56 96 ASN A C 1
ATOM 760 O O . ASN A 1 96 ? 6.352 4.906 -16.185 1.00 62.56 96 ASN A O 1
ATOM 764 N N . SER A 1 97 ? 7.845 3.261 -15.945 1.00 60.91 97 SER A N 1
ATOM 765 C CA . SER A 1 97 ? 7.376 2.857 -14.614 1.00 60.91 97 SER A CA 1
ATOM 766 C C . SER A 1 97 ? 7.578 3.955 -13.563 1.00 60.91 97 SER A C 1
ATOM 768 O O . SER A 1 97 ? 6.702 4.171 -12.725 1.00 60.91 97 SER A O 1
ATOM 770 N N . ALA A 1 98 ? 8.689 4.697 -13.634 1.00 61.69 98 ALA A N 1
ATOM 771 C CA . ALA A 1 98 ? 8.917 5.867 -12.790 1.00 61.69 98 ALA A CA 1
ATOM 772 C C . ALA A 1 98 ? 7.868 6.961 -13.053 1.00 61.69 98 ALA A C 1
ATOM 774 O O . ALA A 1 98 ? 7.291 7.487 -12.103 1.00 61.69 98 ALA A O 1
ATOM 775 N N . ILE A 1 99 ? 7.545 7.236 -14.323 1.00 66.50 99 ILE A N 1
ATOM 776 C CA . ILE A 1 99 ? 6.485 8.189 -14.701 1.00 66.50 99 ILE A CA 1
ATOM 777 C C . ILE A 1 99 ? 5.121 7.754 -14.140 1.00 66.50 99 ILE A C 1
ATOM 779 O O . ILE A 1 99 ? 4.398 8.568 -13.562 1.00 66.50 99 ILE A O 1
ATOM 783 N N . ILE A 1 100 ? 4.788 6.463 -14.229 1.00 69.56 100 ILE A N 1
ATOM 784 C CA . ILE A 1 100 ? 3.546 5.913 -13.666 1.00 69.56 100 ILE A CA 1
ATOM 785 C C . ILE A 1 100 ? 3.515 6.078 -12.138 1.00 69.56 100 ILE A C 1
ATOM 787 O O . ILE A 1 100 ? 2.495 6.501 -11.596 1.00 69.56 100 ILE A O 1
ATOM 791 N N . MET A 1 101 ? 4.621 5.834 -11.428 1.00 69.00 101 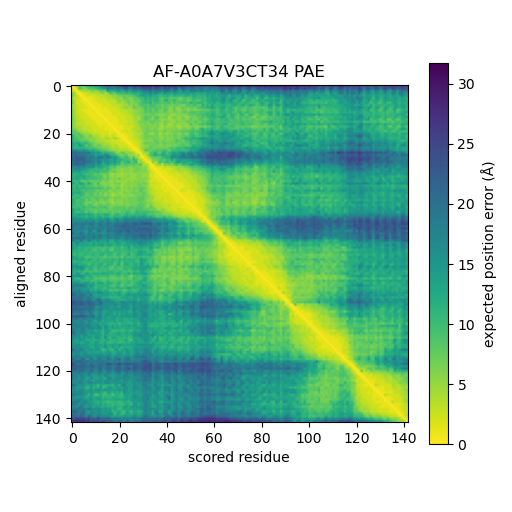MET A N 1
ATOM 792 C CA . MET A 1 101 ? 4.673 6.034 -9.972 1.00 69.00 101 MET A CA 1
ATOM 793 C C . MET A 1 101 ? 4.469 7.499 -9.554 1.00 69.00 101 MET A C 1
ATOM 795 O O . MET A 1 101 ? 3.845 7.742 -8.522 1.00 69.00 101 MET A O 1
ATOM 799 N N . ILE A 1 102 ? 4.917 8.475 -10.352 1.00 69.12 102 ILE A N 1
ATOM 800 C CA . ILE A 1 102 ? 4.655 9.910 -10.104 1.00 69.12 102 ILE A CA 1
ATOM 801 C C . ILE A 1 102 ? 3.172 10.244 -10.291 1.00 69.12 102 ILE A C 1
ATOM 803 O O . ILE A 1 102 ? 2.655 11.158 -9.652 1.00 69.12 102 ILE A O 1
ATOM 807 N N . SER A 1 103 ? 2.461 9.498 -11.138 1.00 70.62 103 SER A N 1
ATOM 808 C CA . SER A 1 103 ? 1.028 9.711 -11.362 1.00 70.62 103 SER A CA 1
ATOM 809 C C . SER A 1 103 ? 0.142 9.205 -10.214 1.00 70.62 103 SER A C 1
ATOM 811 O O . SER A 1 103 ? -1.010 9.624 -10.106 1.00 70.62 103 SER A O 1
ATOM 813 N N . ASN A 1 104 ? 0.661 8.370 -9.304 1.00 74.25 104 ASN A N 1
ATOM 814 C CA . ASN A 1 104 ? -0.096 7.877 -8.146 1.00 74.25 104 ASN A CA 1
ATOM 815 C C . ASN A 1 104 ? -0.732 8.990 -7.294 1.00 74.25 104 ASN A C 1
ATOM 817 O O . ASN A 1 104 ? -1.935 8.907 -7.046 1.00 74.25 104 ASN A O 1
ATOM 821 N N . PRO A 1 105 ? -0.010 10.042 -6.853 1.00 72.38 105 PRO A N 1
ATOM 822 C CA . PRO A 1 105 ? -0.634 11.144 -6.120 1.00 72.38 105 PRO A CA 1
ATOM 823 C C . PRO A 1 105 ? -1.767 11.828 -6.902 1.00 72.38 105 PRO A C 1
ATOM 825 O O . PRO A 1 105 ? -2.753 12.231 -6.292 1.00 72.38 105 PRO A O 1
ATOM 828 N N . ILE A 1 106 ? -1.691 11.887 -8.237 1.00 74.69 106 ILE A N 1
ATOM 829 C CA . ILE A 1 106 ? -2.778 12.409 -9.083 1.00 74.69 106 ILE A CA 1
ATOM 830 C C . ILE A 1 106 ? -4.004 11.489 -9.004 1.00 74.69 106 ILE A C 1
ATOM 832 O O . ILE A 1 106 ? -5.122 11.951 -8.767 1.00 74.69 106 ILE A O 1
ATOM 836 N N . MET A 1 107 ? -3.792 10.176 -9.133 1.00 74.12 107 MET A N 1
ATOM 837 C CA . MET A 1 107 ? -4.856 9.173 -9.020 1.00 74.12 107 MET A CA 1
ATOM 838 C C . MET A 1 107 ? -5.535 9.194 -7.645 1.00 74.12 107 MET A C 1
ATOM 840 O O . MET A 1 107 ? -6.758 9.093 -7.570 1.00 74.12 107 MET A O 1
ATOM 844 N N . VAL A 1 108 ? -4.777 9.386 -6.559 1.00 75.81 108 VAL A N 1
ATOM 845 C CA . VAL A 1 108 ? -5.326 9.474 -5.193 1.00 75.81 108 VAL A CA 1
ATOM 846 C C . VAL A 1 108 ? -6.335 10.620 -5.066 1.00 75.81 108 VAL A C 1
ATOM 848 O O . VAL A 1 108 ? -7.390 10.441 -4.457 1.00 75.81 108 VAL A O 1
ATOM 851 N N . ILE A 1 109 ? -6.070 11.780 -5.673 1.00 70.44 109 ILE A N 1
ATOM 852 C CA . ILE A 1 109 ? -7.009 12.917 -5.657 1.00 70.44 109 ILE A CA 1
ATOM 853 C C . ILE A 1 109 ? -8.256 12.587 -6.458 1.00 70.44 109 ILE A C 1
ATOM 855 O O . ILE A 1 109 ? -9.364 12.861 -6.003 1.00 70.44 109 ILE A O 1
ATOM 859 N N . LEU A 1 110 ? -8.077 11.999 -7.643 1.00 77.75 110 LEU A N 1
ATOM 860 C CA . LEU A 1 110 ? -9.184 11.638 -8.517 1.00 77.75 110 LEU A CA 1
ATOM 861 C C . LEU A 1 110 ? -10.134 10.674 -7.794 1.00 77.75 110 LEU A C 1
ATOM 863 O O . LEU A 1 110 ? -11.343 10.888 -7.767 1.00 77.75 110 LEU A O 1
ATOM 867 N N . PHE A 1 111 ? -9.583 9.667 -7.114 1.00 74.75 111 PHE A N 1
ATOM 868 C CA . PHE A 1 111 ? -10.361 8.756 -6.280 1.00 74.75 111 PHE A CA 1
ATOM 869 C C . PHE A 1 111 ? -10.963 9.440 -5.048 1.00 74.75 111 PHE A C 1
ATOM 871 O O . PHE A 1 111 ? -12.104 9.150 -4.707 1.00 74.75 111 PHE A O 1
ATOM 878 N N . THR A 1 112 ? -10.264 10.378 -4.406 1.00 73.69 112 THR A N 1
ATOM 879 C CA . THR A 1 112 ? -10.824 11.153 -3.279 1.00 73.69 112 THR A CA 1
ATOM 880 C C . THR A 1 112 ? -12.038 11.979 -3.719 1.00 73.69 112 THR A C 1
ATOM 882 O O . THR A 1 112 ? -13.055 12.016 -3.026 1.00 73.69 112 THR A O 1
ATOM 885 N N . LEU A 1 113 ? -11.974 12.579 -4.909 1.00 72.69 113 LEU A N 1
ATOM 886 C CA . LEU A 1 113 ? -13.082 13.310 -5.523 1.00 72.69 113 LEU A CA 1
ATOM 887 C C . LEU A 1 113 ? -14.257 12.396 -5.881 1.00 72.69 113 LEU A C 1
ATOM 889 O O . LEU A 1 113 ? -15.403 12.722 -5.580 1.00 72.69 113 LEU A O 1
ATOM 893 N N . ILE A 1 114 ? -13.977 11.263 -6.530 1.00 77.06 114 ILE A N 1
ATOM 894 C CA . ILE A 1 114 ? -15.008 10.375 -7.084 1.00 77.06 114 ILE A CA 1
ATOM 895 C C . ILE A 1 114 ? -15.656 9.511 -5.992 1.00 77.06 114 ILE A C 1
ATOM 897 O O . ILE A 1 114 ? -16.879 9.382 -5.957 1.00 77.06 114 ILE A O 1
ATOM 901 N N . VAL A 1 115 ? -14.852 8.917 -5.104 1.00 74.75 115 VAL A N 1
ATOM 902 C CA . VAL A 1 115 ? -15.294 7.920 -4.112 1.00 74.75 115 VAL A CA 1
ATOM 903 C C . VAL A 1 115 ? -15.732 8.580 -2.811 1.00 74.75 115 VAL A C 1
ATOM 905 O O . VAL A 1 115 ? -16.816 8.283 -2.317 1.00 74.75 115 VAL A O 1
ATOM 908 N N . PHE A 1 116 ? -14.920 9.489 -2.262 1.00 67.38 116 PHE A N 1
ATOM 909 C CA . PHE A 1 116 ? -15.213 10.125 -0.973 1.00 67.38 116 PHE A CA 1
ATOM 910 C C . PHE A 1 116 ? -16.063 11.396 -1.104 1.00 67.38 116 PHE A C 1
ATOM 912 O O . PHE A 1 116 ? -16.582 11.876 -0.098 1.00 67.38 116 PHE A O 1
ATOM 919 N N . LYS A 1 117 ? -16.242 11.930 -2.326 1.00 64.75 117 LYS A N 1
ATOM 920 C CA . LYS A 1 117 ? -17.007 13.163 -2.618 1.00 64.75 117 LYS A CA 1
ATOM 921 C C . LYS A 1 117 ? -16.628 14.347 -1.717 1.00 64.75 117 LYS A C 1
ATOM 923 O O . LYS A 1 117 ? -17.438 15.242 -1.471 1.00 64.75 117 LYS A O 1
ATOM 928 N N . GLU A 1 118 ? -15.399 14.365 -1.208 1.00 65.38 118 GLU A N 1
ATOM 929 C CA . GLU A 1 118 ? -14.934 15.443 -0.347 1.00 65.38 118 GLU A CA 1
ATOM 930 C C . GLU A 1 118 ? -14.675 16.705 -1.169 1.00 65.38 118 GLU A C 1
ATOM 932 O O . GLU A 1 118 ? -14.078 16.663 -2.248 1.00 65.38 118 GLU A O 1
ATOM 937 N N . ARG A 1 119 ? -15.078 17.864 -0.634 1.00 63.62 119 ARG A N 1
ATOM 938 C CA . ARG A 1 119 ? -14.696 19.150 -1.221 1.00 63.62 119 ARG A CA 1
ATOM 939 C C . ARG A 1 119 ? -13.193 19.331 -1.039 1.00 63.62 119 ARG A C 1
ATOM 941 O O . ARG A 1 119 ? -12.686 19.301 0.083 1.00 63.62 119 ARG A O 1
ATOM 948 N N . ILE A 1 120 ? -12.479 19.518 -2.143 1.00 65.25 120 ILE A N 1
ATOM 949 C CA . ILE A 1 120 ? -11.051 19.813 -2.097 1.00 65.25 120 ILE A CA 1
ATOM 950 C C . ILE A 1 120 ? -10.864 21.207 -1.490 1.00 65.25 120 ILE A C 1
ATOM 952 O O . ILE A 1 120 ? -11.183 22.220 -2.108 1.00 65.25 120 ILE A O 1
ATOM 956 N N . THR A 1 121 ? -10.327 21.261 -0.274 1.00 74.44 121 THR A N 1
ATOM 957 C CA . THR A 1 121 ? -9.899 22.510 0.365 1.00 74.44 121 THR A CA 1
ATOM 958 C C . THR A 1 121 ? -8.552 22.958 -0.206 1.00 74.44 121 THR A C 1
ATOM 960 O O . THR A 1 121 ? -7.697 22.122 -0.502 1.00 74.44 121 THR A O 1
ATOM 963 N N . PHE A 1 122 ? -8.311 24.270 -0.283 1.00 73.00 122 PHE A N 1
ATOM 964 C CA . PHE A 1 122 ? -7.054 24.856 -0.781 1.00 73.00 122 PHE A CA 1
ATOM 965 C C . PHE A 1 122 ? -5.794 24.290 -0.088 1.00 73.00 122 PHE A C 1
ATOM 967 O O . PHE A 1 122 ? -4.773 24.081 -0.733 1.00 73.00 122 PHE A O 1
ATOM 974 N N . LEU A 1 123 ? -5.900 23.936 1.199 1.00 71.31 123 LEU A N 1
ATOM 975 C CA . LEU A 1 123 ? -4.859 23.254 1.983 1.00 71.31 123 LEU A CA 1
ATOM 976 C C . LEU A 1 123 ? -4.473 21.861 1.450 1.00 71.31 123 LEU A C 1
ATOM 978 O O . LEU A 1 123 ? -3.303 21.490 1.493 1.00 71.31 123 LEU A O 1
ATOM 982 N N . LYS A 1 124 ? -5.436 21.082 0.935 1.00 67.75 124 LYS A N 1
ATOM 983 C CA . LYS A 1 124 ? -5.156 19.763 0.337 1.00 67.75 124 LYS A CA 1
ATOM 984 C C . LYS A 1 124 ? -4.427 19.922 -0.997 1.00 67.75 124 LYS A C 1
ATOM 986 O O . LYS A 1 124 ? -3.517 19.152 -1.285 1.00 67.75 124 LYS A O 1
ATOM 991 N N . ILE A 1 125 ? -4.793 20.948 -1.771 1.00 75.88 125 ILE A N 1
ATOM 992 C CA . ILE A 1 125 ? -4.128 21.279 -3.038 1.00 75.88 125 ILE A CA 1
ATOM 993 C C . ILE A 1 125 ? -2.696 21.728 -2.772 1.00 75.88 125 ILE A C 1
ATOM 995 O O . ILE A 1 125 ? -1.787 21.188 -3.382 1.00 75.88 125 ILE A O 1
ATOM 999 N N . SER A 1 126 ? -2.468 22.664 -1.846 1.00 76.25 126 SER A N 1
ATOM 1000 C CA . SER A 1 126 ? -1.120 23.184 -1.588 1.00 76.25 126 SER A CA 1
ATOM 1001 C C . SER A 1 126 ? -0.167 22.116 -1.042 1.00 76.25 126 SER A C 1
ATOM 1003 O O . SER A 1 126 ? 0.962 22.014 -1.520 1.00 76.25 126 SER A O 1
ATOM 1005 N N . GLY A 1 127 ? -0.623 21.277 -0.103 1.00 72.31 127 GLY A N 1
ATOM 1006 C CA . GLY A 1 127 ? 0.172 20.166 0.431 1.00 72.31 127 GLY A CA 1
ATOM 1007 C C . GLY A 1 127 ? 0.529 19.127 -0.636 1.00 72.31 127 GLY A C 1
ATOM 1008 O O . GLY A 1 127 ? 1.665 18.660 -0.704 1.00 72.3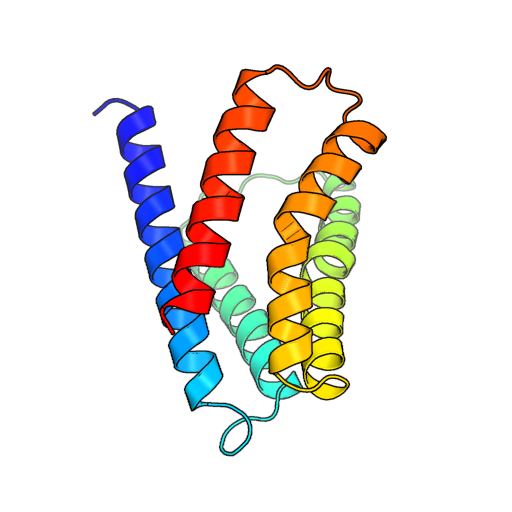1 127 GLY A O 1
ATOM 1009 N N . LEU A 1 128 ? -0.413 18.817 -1.527 1.00 72.56 128 LEU A N 1
ATOM 1010 C CA . LEU A 1 128 ? -0.165 17.950 -2.671 1.00 72.56 128 LEU A CA 1
ATOM 1011 C C . LEU A 1 128 ? 0.798 18.588 -3.678 1.00 72.56 128 LEU A C 1
ATOM 1013 O O . LEU A 1 128 ? 1.726 17.917 -4.115 1.00 72.56 128 LEU A O 1
ATOM 1017 N N . SER A 1 129 ? 0.593 19.851 -4.057 1.00 76.38 129 SER A N 1
ATOM 1018 C CA . SER A 1 129 ? 1.470 20.561 -4.994 1.00 76.38 129 SER A CA 1
ATOM 1019 C C . SER A 1 129 ? 2.911 20.565 -4.491 1.00 76.38 129 SER A C 1
ATOM 1021 O O . SER A 1 129 ? 3.828 20.312 -5.267 1.00 76.38 129 SER A O 1
ATOM 1023 N N . LEU A 1 130 ? 3.107 20.763 -3.182 1.00 77.44 130 LEU A N 1
ATOM 1024 C CA . LEU A 1 130 ? 4.408 20.626 -2.524 1.00 77.44 130 LEU A CA 1
ATOM 1025 C C . LEU A 1 130 ? 4.951 19.191 -2.593 1.00 77.44 130 LEU A C 1
ATOM 1027 O O . LEU A 1 130 ? 6.132 19.004 -2.877 1.00 77.44 130 LEU A O 1
ATOM 1031 N N . GLY A 1 131 ? 4.106 18.176 -2.391 1.00 72.81 131 GLY A N 1
ATOM 1032 C CA . GLY A 1 131 ? 4.490 16.766 -2.521 1.00 72.81 131 GLY A CA 1
ATOM 1033 C C . GLY A 1 131 ? 4.900 16.373 -3.946 1.00 72.81 131 GLY A C 1
ATOM 1034 O O . GLY A 1 131 ? 5.921 15.712 -4.132 1.00 72.81 131 GLY A O 1
ATOM 1035 N N . ILE A 1 132 ? 4.151 16.826 -4.956 1.00 74.44 132 ILE A N 1
ATOM 1036 C CA . ILE A 1 132 ? 4.463 16.620 -6.378 1.00 74.44 132 ILE A CA 1
ATOM 1037 C C . ILE A 1 132 ? 5.753 17.358 -6.736 1.00 74.44 132 ILE A C 1
ATOM 1039 O O . ILE A 1 132 ? 6.642 16.759 -7.335 1.00 74.44 132 ILE A O 1
ATOM 1043 N N . ALA A 1 133 ? 5.894 18.623 -6.331 1.00 79.00 133 ALA A N 1
ATOM 1044 C CA . ALA A 1 133 ? 7.105 19.402 -6.571 1.00 79.00 133 ALA A CA 1
ATOM 1045 C C . ALA A 1 133 ? 8.343 18.741 -5.941 1.00 79.00 133 ALA A C 1
ATOM 1047 O O . ALA A 1 133 ? 9.374 18.620 -6.599 1.00 79.00 133 ALA A O 1
ATOM 1048 N N . GLY A 1 134 ? 8.230 18.241 -4.705 1.00 74.38 134 GLY A N 1
ATOM 1049 C CA . GLY A 1 134 ? 9.301 17.499 -4.037 1.00 74.38 134 GLY A CA 1
ATOM 1050 C C . GLY A 1 134 ? 9.667 16.196 -4.757 1.00 74.38 134 GLY A C 1
ATOM 1051 O O . GLY A 1 134 ? 10.847 15.922 -4.970 1.00 74.38 134 GLY A O 1
ATOM 1052 N N . ALA A 1 135 ? 8.670 15.417 -5.192 1.00 67.38 135 ALA A N 1
ATOM 1053 C CA . ALA A 1 135 ? 8.894 14.179 -5.940 1.00 67.38 135 ALA A CA 1
ATOM 1054 C C . ALA A 1 135 ? 9.562 14.432 -7.304 1.00 67.38 135 ALA A C 1
ATOM 1056 O O . ALA A 1 135 ? 10.516 13.742 -7.660 1.00 67.38 135 ALA A O 1
ATOM 1057 N N . VAL A 1 136 ? 9.100 15.446 -8.044 1.00 74.25 136 VAL A N 1
ATOM 1058 C CA . VAL A 1 136 ? 9.675 15.850 -9.338 1.00 74.25 136 VAL A CA 1
ATOM 1059 C C . VAL A 1 136 ? 11.101 16.377 -9.165 1.00 74.25 136 VAL A C 1
ATOM 1061 O O . VAL A 1 136 ? 11.983 16.000 -9.933 1.00 74.25 136 VAL A O 1
ATOM 1064 N N . SER A 1 137 ? 11.361 17.182 -8.129 1.00 75.88 137 SER A N 1
ATOM 1065 C CA . SER A 1 137 ? 12.709 17.682 -7.834 1.00 75.88 137 SER A CA 1
ATOM 1066 C C . SER A 1 137 ? 13.690 16.547 -7.534 1.00 75.88 137 SER A C 1
ATOM 1068 O O . SER A 1 137 ? 14.813 16.582 -8.024 1.00 75.88 137 SER A O 1
ATOM 1070 N N . LEU A 1 138 ? 13.277 15.529 -6.769 1.00 70.25 138 LEU A N 1
ATOM 1071 C CA . LEU A 1 138 ? 14.107 14.353 -6.471 1.00 70.25 138 LEU A CA 1
ATOM 1072 C C . LEU A 1 138 ? 14.418 13.503 -7.707 1.00 70.25 138 LEU A C 1
ATOM 1074 O O . LEU A 1 138 ? 15.450 12.839 -7.741 1.00 70.25 138 LEU A O 1
ATOM 1078 N N . LEU A 1 139 ? 13.524 13.493 -8.694 1.00 67.31 139 LEU A N 1
ATOM 1079 C CA . LEU A 1 139 ? 13.713 12.758 -9.943 1.00 67.31 139 LEU A CA 1
ATOM 1080 C C . LEU A 1 139 ? 14.601 13.496 -10.939 1.00 67.31 139 LEU A C 1
ATOM 1082 O O . LEU A 1 139 ? 15.358 12.844 -11.641 1.00 67.31 139 LEU A O 1
ATOM 1086 N N . LEU A 1 140 ? 14.506 14.826 -11.001 1.00 69.12 140 LEU A N 1
ATOM 1087 C CA . LEU A 1 140 ? 15.354 15.658 -11.862 1.00 69.12 140 LEU A CA 1
ATOM 1088 C C . LEU A 1 140 ? 16.790 15.783 -11.337 1.00 69.12 140 LEU A C 1
ATOM 1090 O O . LEU A 1 140 ? 17.711 15.924 -12.132 1.00 69.12 140 LEU A O 1
ATOM 1094 N N . PHE A 1 141 ? 16.983 15.747 -10.014 1.00 63.19 141 PHE A N 1
ATOM 1095 C CA . PHE A 1 141 ? 18.308 15.756 -9.378 1.00 63.19 141 PHE A CA 1
ATOM 1096 C C . PHE A 1 141 ? 18.931 14.355 -9.230 1.00 63.19 141 PHE A C 1
ATOM 1098 O O . PHE A 1 141 ? 19.945 14.209 -8.542 1.00 63.19 141 PHE A O 1
ATOM 1105 N N . ARG A 1 142 ? 18.334 13.332 -9.855 1.00 48.59 142 ARG A N 1
ATOM 1106 C CA . ARG A 1 142 ? 18.886 11.979 -9.960 1.00 48.59 142 ARG A CA 1
ATOM 1107 C C . ARG A 1 142 ? 19.385 11.676 -11.361 1.00 48.59 142 ARG A C 1
ATOM 1109 O O . ARG A 1 142 ? 18.680 12.039 -12.324 1.00 48.59 142 ARG A O 1
#

Sequence (142 aa):
MSDAFKAHISLFAAQVIYALNYSIAKDLMPFHIGPLALVYLRISGACLLFWILSLFARKESLDVGDFKKMAILAVFGVFVNQVFFIYGLRLTIPINSAIIMISNPIMVILFTLIVFKERITFLKISGLSLGIAGAVSLLLFR

Foldseek 3Di:
DPPVVVVVVVVVVVVVVVVVVVVVVVVCPDPNAHLVRVLVCVVVVVVVVVVVVVVVDDDDDDDPVCVVVVVVCCVVVRVVVSVCLSVVPVVDDVVVNLVVVLCVLVVVVVCCCPPVVDDDDPVNVVVSVVVSVVSVVVVVVD

Radius of gyration: 18.51 Å; Cα contacts (8 Å, |Δi|>4): 35; chains: 1; bounding box: 39×41×45 Å

Secondary structure (DSSP, 8-state):
--HHHHHHHHHHHHHHHHHHHHHHHHHHTTTTS-HHHHHHHHHHHHHHHHHHHHHHS------HHHHHHHHHHIIIIIIIHHHHHHHHHHHS-HHHHHHHHHHHHHHHHHHHHHHS-----HHHHHHHHHHHHHHHHHHHT-

Solvent-accessible surface area (backbone atoms only — not comparable to full-atom values): 8166 Å² total; per-residue (Å²): 130,60,70,67,59,55,50,51,51,53,52,49,54,52,51,52,52,50,54,50,48,54,53,54,54,52,74,38,44,75,89,79,42,50,68,68,56,53,53,50,52,50,55,52,50,50,50,52,53,54,54,57,44,57,75,77,44,82,82,75,85,75,56,82,76,51,54,59,53,50,50,50,45,47,45,57,66,46,51,50,43,51,51,50,53,49,49,48,51,71,77,36,59,70,69,58,45,52,54,53,59,66,43,46,68,57,51,52,51,54,45,40,46,71,74,67,62,54,81,86,49,72,69,60,52,53,56,45,51,52,51,53,51,52,54,51,50,58,56,71,77,97